Protein AF-A0A183U9K7-F1 (afdb_monomer_lite)

Organism: Toxocara canis (NCBI:txid6265)

Sequence (57 aa):
MDPVEKSLRDAKMDKSQVHEIVLVGGSTRIPKVQKLLSDFFSGRELNKSINPDEVSL

Structure (mmCIF, N/CA/C/O backbone):
data_AF-A0A183U9K7-F1
#
_entry.id   AF-A0A183U9K7-F1
#
loop_
_atom_site.group_PDB
_atom_site.id
_atom_site.type_symbol
_atom_site.label_atom_id
_atom_site.label_alt_id
_atom_site.label_comp_id
_atom_site.label_asym_id
_atom_site.label_entity_id
_atom_site.label_seq_id
_atom_site.pdbx_PDB_ins_code
_atom_site.Cartn_x
_atom_site.Cartn_y
_atom_site.Cartn_z
_atom_site.occupancy
_atom_site.B_iso_or_equiv
_atom_site.auth_seq_id
_atom_site.auth_comp_id
_atom_site.auth_asym_id
_atom_site.auth_atom_id
_atom_site.pdbx_PDB_model_num
ATOM 1 N N . MET A 1 1 ? -2.733 8.700 0.504 1.00 70.94 1 MET A N 1
ATOM 2 C CA . MET A 1 1 ? -2.313 7.425 -0.125 1.00 70.94 1 MET A CA 1
ATOM 3 C C . MET A 1 1 ? -3.164 7.240 -1.380 1.00 70.94 1 MET A C 1
ATOM 5 O O . MET A 1 1 ? -3.611 6.145 -1.700 1.00 70.94 1 MET A O 1
ATOM 9 N N . ASP A 1 2 ? -3.365 8.336 -2.119 1.00 84.06 2 ASP A N 1
ATOM 10 C CA . ASP A 1 2 ? -4.431 8.497 -3.106 1.00 84.06 2 ASP A CA 1
ATOM 11 C C . ASP A 1 2 ? -4.593 7.370 -4.125 1.00 84.06 2 ASP A C 1
ATOM 13 O O . ASP A 1 2 ? -5.730 6.935 -4.306 1.00 84.06 2 ASP A O 1
ATOM 17 N N . PRO A 1 3 ? -3.529 6.843 -4.763 1.00 87.88 3 PRO A N 1
ATOM 18 C CA . PRO A 1 3 ? -3.699 5.753 -5.718 1.00 87.88 3 PRO A CA 1
ATOM 19 C C . PRO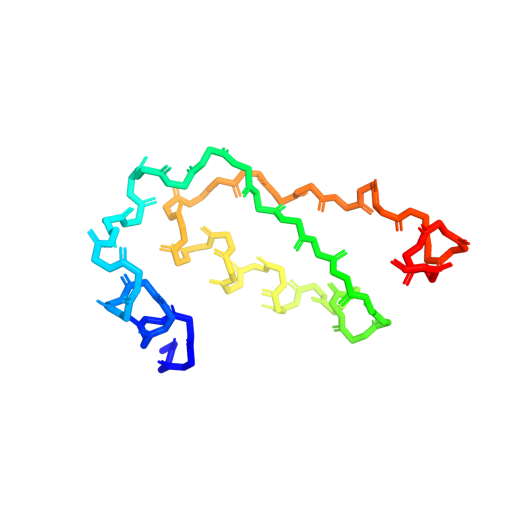 A 1 3 ? -4.192 4.459 -5.055 1.00 87.88 3 PRO A C 1
ATOM 21 O O . PRO A 1 3 ? -5.034 3.780 -5.627 1.00 87.88 3 PRO A O 1
ATOM 24 N N . VAL A 1 4 ? -3.743 4.142 -3.837 1.00 87.94 4 VAL A N 1
ATOM 25 C CA . VAL A 1 4 ? -4.174 2.933 -3.109 1.00 87.94 4 VAL A CA 1
ATOM 26 C C . VAL A 1 4 ? -5.628 3.069 -2.653 1.00 87.94 4 VAL A C 1
ATOM 28 O O . VAL A 1 4 ? -6.432 2.161 -2.843 1.00 87.94 4 VAL A O 1
ATOM 31 N N . GLU A 1 5 ? -5.991 4.231 -2.107 1.00 90.56 5 GLU A N 1
ATOM 32 C CA . GLU A 1 5 ? -7.366 4.528 -1.686 1.00 90.56 5 GLU A CA 1
ATOM 33 C C . GLU A 1 5 ? -8.336 4.543 -2.869 1.00 90.56 5 GLU A C 1
ATOM 35 O O . GLU A 1 5 ? -9.468 4.075 -2.753 1.00 90.56 5 GLU A O 1
ATOM 40 N N . LYS A 1 6 ? -7.900 5.067 -4.019 1.00 93.12 6 LYS A N 1
ATOM 41 C CA . LYS A 1 6 ? -8.685 5.038 -5.251 1.00 93.12 6 LYS A CA 1
ATOM 42 C C . LYS A 1 6 ? -8.898 3.607 -5.738 1.00 93.12 6 LYS A C 1
ATOM 44 O O . LYS A 1 6 ? -10.043 3.252 -5.982 1.00 93.12 6 LYS A O 1
ATOM 49 N N . SER A 1 7 ? -7.855 2.776 -5.788 1.00 91.62 7 SER A N 1
ATOM 50 C CA . SER A 1 7 ? -7.992 1.366 -6.178 1.00 91.62 7 SER A CA 1
ATOM 51 C C . SER A 1 7 ? -8.973 0.603 -5.283 1.00 91.62 7 SER A C 1
ATOM 53 O O . SER A 1 7 ? -9.789 -0.162 -5.788 1.00 91.62 7 SER A O 1
ATOM 55 N N . LEU A 1 8 ? -8.948 0.843 -3.966 1.00 91.31 8 LEU A N 1
ATOM 56 C CA . LEU A 1 8 ? -9.913 0.248 -3.032 1.00 91.31 8 LEU A CA 1
ATOM 57 C C . LEU A 1 8 ? -11.348 0.727 -3.293 1.00 91.31 8 LEU A C 1
ATOM 59 O O . LEU A 1 8 ? -12.275 -0.082 -3.300 1.00 91.31 8 LEU A O 1
ATOM 63 N N . ARG A 1 9 ? -11.537 2.029 -3.553 1.00 93.38 9 ARG A N 1
ATOM 64 C CA . ARG A 1 9 ? -12.848 2.600 -3.907 1.00 93.38 9 ARG A CA 1
ATOM 65 C C . ARG A 1 9 ? -13.389 2.037 -5.218 1.00 93.38 9 ARG A C 1
ATOM 67 O O . ARG A 1 9 ? -14.555 1.654 -5.263 1.00 93.38 9 ARG A O 1
ATOM 74 N N . ASP A 1 10 ? -12.549 1.948 -6.243 1.00 94.88 10 ASP A N 1
ATOM 75 C CA . ASP A 1 10 ? -12.918 1.404 -7.552 1.00 94.88 10 ASP A CA 1
ATOM 76 C C . ASP A 1 10 ? -13.274 -0.090 -7.441 1.00 94.88 10 ASP A C 1
ATOM 78 O O . ASP A 1 10 ? -14.238 -0.548 -8.055 1.00 94.88 10 ASP A O 1
ATOM 82 N N . ALA A 1 11 ? -12.574 -0.829 -6.572 1.00 93.44 11 ALA A N 1
ATOM 83 C CA . ALA A 1 11 ? -12.889 -2.217 -6.230 1.00 93.44 11 ALA A CA 1
ATOM 84 C C . ALA A 1 11 ? -14.098 -2.372 -5.284 1.00 93.44 11 ALA A C 1
ATOM 86 O O . ALA A 1 11 ? -14.555 -3.492 -5.064 1.00 93.44 11 ALA A O 1
ATOM 87 N N . LYS A 1 12 ? -14.627 -1.274 -4.721 1.00 93.56 12 LYS A N 1
ATOM 88 C CA . LYS A 1 12 ? -15.659 -1.267 -3.664 1.00 93.56 12 LYS A CA 1
ATOM 89 C C . LYS A 1 12 ? -15.294 -2.157 -2.468 1.00 93.56 12 LYS A C 1
ATOM 91 O O . LYS A 1 12 ? -16.161 -2.805 -1.886 1.00 93.56 12 LYS A O 1
ATOM 96 N N . MET A 1 13 ? -14.012 -2.185 -2.115 1.00 91.62 13 MET A N 1
ATOM 97 C CA . MET A 1 13 ? -13.483 -2.989 -1.018 1.00 91.62 13 MET A CA 1
ATOM 98 C C . MET A 1 13 ? -13.031 -2.101 0.133 1.00 91.62 13 MET A C 1
ATOM 100 O O . MET A 1 13 ? -12.382 -1.074 -0.070 1.00 91.62 13 MET A O 1
ATOM 104 N N . ASP A 1 14 ? -13.327 -2.530 1.355 1.00 89.75 14 ASP A N 1
ATOM 105 C CA . ASP A 1 14 ? -12.709 -1.944 2.536 1.00 89.75 14 ASP A CA 1
ATOM 106 C C . ASP A 1 14 ? -11.284 -2.484 2.725 1.00 89.75 14 ASP A C 1
ATOM 108 O O . ASP A 1 14 ? -10.972 -3.635 2.412 1.00 89.75 14 ASP A O 1
ATOM 112 N N . LYS A 1 15 ? -10.411 -1.660 3.306 1.00 87.00 15 LYS A N 1
ATOM 113 C CA . LYS A 1 15 ? -9.032 -2.033 3.660 1.00 87.00 15 LYS A CA 1
ATOM 114 C C . LYS A 1 15 ? -8.942 -3.301 4.522 1.00 87.00 15 LYS A C 1
ATOM 116 O O . LYS A 1 15 ? -7.954 -4.023 4.433 1.00 87.00 15 LYS A O 1
ATOM 121 N N . SER A 1 16 ? -9.954 -3.592 5.344 1.00 88.31 16 SER A N 1
ATOM 122 C CA . SER A 1 16 ? -10.019 -4.803 6.173 1.00 88.31 16 SER A CA 1
ATOM 123 C C . SER A 1 16 ? -10.210 -6.087 5.361 1.00 88.31 16 SER A C 1
ATOM 125 O O . SER A 1 16 ? -9.808 -7.156 5.821 1.00 88.31 16 SER A O 1
ATOM 127 N N . GLN A 1 17 ? -10.768 -5.981 4.152 1.00 90.06 17 GLN A N 1
ATOM 128 C CA . GLN A 1 17 ? -11.022 -7.108 3.251 1.00 90.06 17 GLN A CA 1
ATOM 129 C C . GLN A 1 17 ? -9.787 -7.509 2.434 1.00 90.06 17 GLN A C 1
ATOM 131 O O . GLN A 1 17 ? -9.808 -8.521 1.734 1.00 90.06 17 GLN A O 1
ATOM 136 N N . VAL A 1 18 ? -8.703 -6.732 2.504 1.00 87.81 18 VAL A N 1
ATOM 137 C CA . VAL A 1 18 ? -7.421 -7.100 1.900 1.00 87.81 18 VAL A CA 1
ATOM 138 C C . VAL A 1 18 ? -6.787 -8.182 2.761 1.00 87.81 18 VAL A C 1
ATOM 140 O O . VAL A 1 18 ? -6.493 -7.941 3.925 1.00 87.81 18 VAL A O 1
ATOM 143 N N . HIS A 1 19 ? -6.601 -9.378 2.207 1.00 87.56 19 HIS A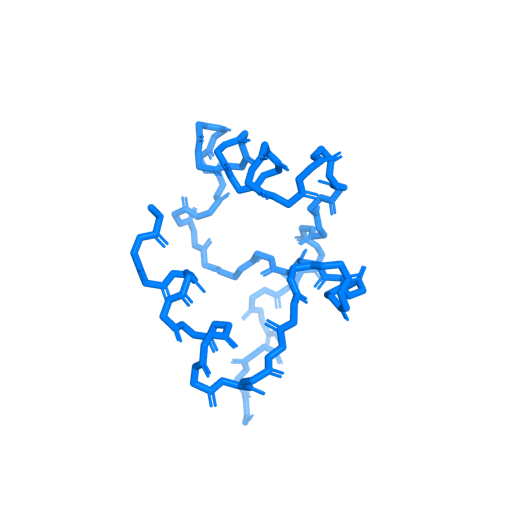 N 1
ATOM 144 C CA . HIS A 1 19 ? -6.049 -10.520 2.939 1.00 87.56 19 HIS A CA 1
ATOM 145 C C . HIS A 1 19 ? -4.523 -10.484 2.943 1.00 87.56 19 HIS A C 1
ATOM 147 O O . HIS A 1 19 ? -3.913 -10.507 4.009 1.00 87.56 19 HIS A O 1
ATOM 153 N N . GLU A 1 20 ? -3.936 -10.332 1.758 1.00 86.50 20 GLU A N 1
ATOM 154 C CA . GLU A 1 20 ? -2.496 -10.249 1.550 1.00 86.50 20 GLU A CA 1
ATOM 155 C C . GLU A 1 20 ? -2.122 -8.987 0.780 1.00 86.50 20 GLU A C 1
ATOM 157 O O . GLU A 1 20 ? -2.868 -8.512 -0.079 1.00 86.50 20 GLU A O 1
ATOM 162 N N . ILE A 1 21 ? -0.943 -8.450 1.093 1.00 86.94 21 ILE A N 1
ATOM 163 C CA . ILE A 1 21 ? -0.377 -7.289 0.414 1.00 86.94 21 ILE A CA 1
ATOM 164 C C . ILE A 1 21 ? 0.934 -7.725 -0.201 1.00 86.94 21 ILE A C 1
ATOM 166 O O . ILE A 1 21 ? 1.876 -8.071 0.506 1.00 86.94 21 ILE A O 1
ATOM 170 N N . VAL A 1 22 ? 0.984 -7.684 -1.521 1.00 87.06 22 VAL A N 1
ATOM 171 C CA . VAL A 1 22 ? 2.097 -8.198 -2.301 1.00 87.06 22 VAL A CA 1
ATOM 172 C C . VAL A 1 22 ? 2.867 -7.032 -2.914 1.00 87.06 22 VAL A C 1
ATOM 1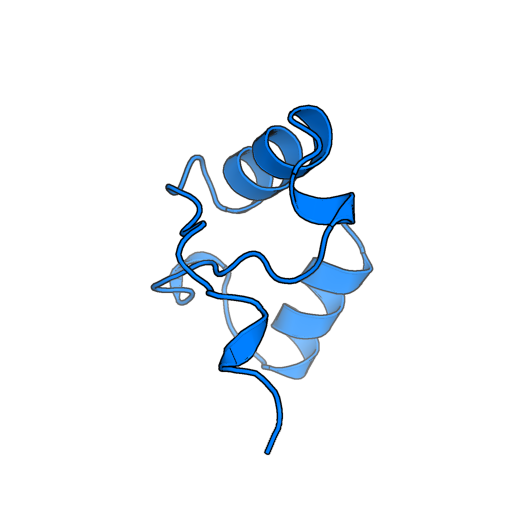74 O O . VAL A 1 22 ? 2.284 -6.169 -3.570 1.00 87.06 22 VAL A O 1
ATOM 177 N N . LEU A 1 23 ? 4.182 -6.992 -2.697 1.00 85.94 23 LEU A N 1
ATOM 178 C CA . LEU A 1 23 ? 5.051 -5.936 -3.221 1.00 85.94 23 LEU A CA 1
ATOM 179 C C . LEU A 1 23 ? 5.788 -6.395 -4.485 1.00 85.94 23 LEU A C 1
ATOM 181 O O . LEU A 1 23 ? 6.604 -7.312 -4.428 1.00 85.94 23 LEU A O 1
ATOM 185 N N . VAL A 1 24 ? 5.544 -5.717 -5.611 1.00 83.94 24 VAL A N 1
ATOM 186 C CA . VAL A 1 24 ? 6.167 -6.028 -6.911 1.00 83.94 24 VAL A CA 1
ATOM 187 C C . VAL A 1 24 ? 7.002 -4.846 -7.410 1.00 83.94 24 VAL A C 1
ATOM 189 O O . VAL A 1 24 ? 6.571 -3.696 -7.363 1.00 83.94 24 VAL A O 1
ATOM 192 N N . GLY A 1 25 ? 8.206 -5.132 -7.914 1.00 80.88 25 GLY A N 1
ATOM 193 C CA . GLY A 1 25 ? 9.115 -4.146 -8.511 1.00 80.88 25 GLY A CA 1
ATOM 194 C C . GLY A 1 25 ? 10.200 -3.619 -7.562 1.00 80.88 25 GLY A C 1
ATOM 195 O O . GLY A 1 25 ? 10.042 -3.594 -6.342 1.00 80.88 25 GLY A O 1
ATOM 196 N N . GLY A 1 26 ? 11.332 -3.177 -8.123 1.00 80.56 26 GLY A N 1
ATOM 197 C CA . GLY A 1 26 ? 12.535 -2.809 -7.358 1.00 80.56 26 GLY A CA 1
ATOM 198 C C . GLY A 1 26 ? 12.333 -1.667 -6.355 1.00 80.56 26 GLY A C 1
ATOM 199 O O . GLY A 1 26 ? 12.872 -1.708 -5.250 1.00 80.56 26 GLY A O 1
ATOM 200 N N . SER A 1 27 ? 11.488 -0.691 -6.688 1.00 80.69 27 SER A N 1
ATOM 201 C CA . SER A 1 27 ? 11.201 0.484 -5.851 1.00 80.69 27 SER A CA 1
ATOM 202 C C . SER A 1 27 ? 10.475 0.138 -4.544 1.00 80.69 27 SER A C 1
ATOM 204 O O . SER A 1 27 ? 10.538 0.891 -3.575 1.00 80.69 27 SER A O 1
ATOM 206 N N . THR A 1 28 ? 9.819 -1.024 -4.472 1.00 81.62 28 THR A N 1
ATOM 207 C CA . THR A 1 28 ? 9.122 -1.498 -3.263 1.00 81.62 28 THR A CA 1
ATOM 208 C C . THR A 1 28 ? 10.075 -2.039 -2.192 1.00 81.62 28 THR A C 1
ATOM 210 O O . THR A 1 28 ? 9.676 -2.259 -1.046 1.00 81.62 28 THR A O 1
ATOM 213 N N . ARG A 1 29 ? 11.367 -2.194 -2.523 1.00 83.06 29 ARG A N 1
ATOM 214 C CA . ARG A 1 29 ? 12.435 -2.550 -1.572 1.00 83.06 29 ARG A CA 1
ATOM 215 C C . ARG A 1 29 ? 12.815 -1.391 -0.646 1.00 83.06 29 ARG A C 1
ATOM 217 O O . ARG A 1 29 ? 13.532 -1.605 0.326 1.00 83.06 29 ARG A O 1
ATOM 224 N N . ILE A 1 30 ? 12.334 -0.175 -0.923 1.00 89.50 30 ILE A N 1
ATOM 225 C CA . ILE A 1 30 ? 12.589 1.011 -0.101 1.00 89.50 30 ILE A CA 1
ATOM 226 C C . ILE A 1 30 ? 11.877 0.856 1.261 1.00 89.50 30 ILE A C 1
ATOM 228 O O . ILE A 1 30 ? 10.643 0.811 1.295 1.00 89.50 30 ILE A O 1
ATOM 232 N N . PRO A 1 31 ? 12.601 0.866 2.401 1.00 87.88 31 PRO A N 1
ATOM 233 C CA . PRO A 1 31 ? 12.010 0.636 3.727 1.00 87.88 31 PRO A CA 1
ATOM 234 C C . PRO A 1 31 ? 10.894 1.620 4.095 1.00 87.88 31 PRO A C 1
ATOM 236 O O . PRO A 1 31 ? 9.908 1.254 4.729 1.00 87.88 31 PRO A O 1
ATOM 239 N N . LYS A 1 32 ? 11.016 2.878 3.655 1.00 89.94 32 LYS A N 1
ATOM 240 C CA . LYS A 1 32 ? 10.008 3.916 3.901 1.00 89.94 32 LYS A CA 1
ATOM 241 C C . LYS A 1 32 ? 8.676 3.613 3.207 1.00 89.94 32 LYS A C 1
ATOM 243 O O . LYS A 1 32 ? 7.629 3.864 3.788 1.00 89.94 32 LYS A O 1
ATOM 248 N N . VAL A 1 33 ? 8.713 3.056 1.995 1.00 87.19 33 VAL A N 1
ATOM 249 C CA . VAL A 1 33 ? 7.506 2.675 1.242 1.00 87.19 33 VAL A CA 1
ATOM 250 C C . VAL A 1 33 ? 6.808 1.505 1.929 1.00 87.19 33 VAL A C 1
ATOM 252 O O . VAL A 1 33 ? 5.596 1.543 2.118 1.00 87.19 33 VAL A O 1
ATOM 255 N N . GLN A 1 34 ? 7.581 0.513 2.378 1.00 88.12 34 GLN A N 1
ATOM 256 C CA . GLN A 1 34 ? 7.058 -0.624 3.138 1.00 88.12 34 GLN A CA 1
ATOM 257 C C . GLN A 1 34 ? 6.392 -0.166 4.434 1.00 88.12 34 GLN A C 1
ATOM 259 O O . GLN A 1 34 ? 5.266 -0.553 4.720 1.00 88.12 34 GLN A O 1
ATOM 264 N N . LYS A 1 35 ? 7.042 0.720 5.191 1.00 89.81 35 LYS A N 1
ATOM 265 C CA . LYS A 1 35 ? 6.452 1.249 6.420 1.00 89.81 35 LYS A CA 1
ATOM 266 C C . LYS A 1 35 ? 5.138 1.985 6.149 1.00 89.81 35 LYS A C 1
ATOM 268 O O . LYS A 1 35 ? 4.141 1.685 6.786 1.00 89.81 35 LYS A O 1
ATOM 273 N N . LEU A 1 36 ? 5.113 2.874 5.154 1.00 90.44 36 LEU A N 1
ATOM 274 C CA . LEU A 1 36 ? 3.903 3.616 4.791 1.00 90.44 36 LEU A CA 1
ATOM 275 C C . LEU A 1 36 ? 2.746 2.691 4.387 1.00 90.44 36 LEU A C 1
ATOM 277 O O . LEU A 1 36 ? 1.615 2.927 4.802 1.00 90.44 36 LEU A O 1
ATOM 281 N N . LEU A 1 37 ? 3.012 1.653 3.587 1.00 88.62 37 LEU A N 1
ATOM 282 C CA . LEU A 1 37 ? 1.995 0.679 3.176 1.00 88.62 37 LEU A CA 1
ATOM 283 C C . LEU A 1 37 ? 1.508 -0.166 4.354 1.00 88.62 37 LEU A C 1
ATOM 285 O O . LEU A 1 37 ? 0.305 -0.350 4.503 1.00 88.62 37 LEU A O 1
ATOM 289 N N . SER A 1 38 ? 2.418 -0.633 5.211 1.00 88.75 38 SER A N 1
ATOM 290 C CA . SER A 1 38 ? 2.046 -1.377 6.415 1.00 88.75 38 SER A CA 1
ATOM 291 C C . SER A 1 38 ? 1.180 -0.514 7.336 1.00 88.75 38 SER A C 1
ATOM 293 O O . SER A 1 38 ? 0.075 -0.927 7.677 1.00 88.75 38 SER A O 1
ATOM 295 N N . ASP A 1 39 ? 1.594 0.724 7.632 1.00 90.88 39 ASP A N 1
ATOM 296 C CA . ASP A 1 39 ? 0.832 1.679 8.450 1.00 90.88 39 ASP A CA 1
ATOM 297 C C . ASP A 1 39 ? -0.566 1.943 7.854 1.00 90.88 39 ASP A C 1
ATOM 299 O O . ASP A 1 39 ? -1.569 1.968 8.573 1.00 90.88 39 ASP A O 1
ATOM 303 N N . PHE A 1 40 ? -0.660 2.075 6.527 1.00 90.12 40 PHE A N 1
ATOM 304 C CA . PHE A 1 40 ? -1.928 2.284 5.825 1.00 90.12 40 PHE A CA 1
ATOM 305 C C . PHE A 1 40 ? -2.882 1.089 5.952 1.00 90.12 40 PHE A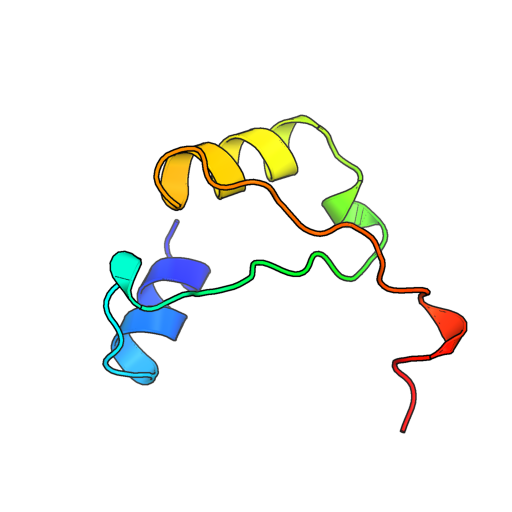 C 1
ATOM 307 O O . PHE A 1 40 ? -4.077 1.271 6.195 1.00 90.12 40 PHE A O 1
ATOM 314 N N . PHE A 1 41 ? -2.355 -0.132 5.868 1.00 89.88 41 PHE A N 1
ATOM 315 C CA . PHE A 1 41 ? -3.112 -1.364 6.083 1.00 89.88 41 PHE A CA 1
ATOM 316 C C . PHE A 1 41 ? -3.125 -1.811 7.556 1.00 89.88 41 PHE A C 1
ATOM 318 O O . PHE A 1 41 ? -3.239 -2.999 7.845 1.00 89.88 41 PHE A O 1
ATOM 325 N N . SER A 1 42 ? -3.048 -0.861 8.498 1.00 86.81 42 SER A N 1
ATOM 326 C CA . SER A 1 42 ? -3.174 -1.107 9.945 1.00 86.81 42 SER A CA 1
ATOM 327 C C . SER A 1 42 ? -2.103 -2.038 10.527 1.00 86.81 42 SER A C 1
ATOM 329 O O . SER A 1 42 ? -2.386 -2.858 11.394 1.00 86.81 42 SER A O 1
ATOM 331 N N . GLY A 1 43 ? -0.867 -1.901 10.054 1.00 83.88 43 GLY A N 1
ATOM 332 C CA . GLY A 1 43 ? 0.290 -2.664 10.520 1.00 83.88 43 GLY A CA 1
ATOM 333 C C . GLY A 1 43 ? 0.364 -4.086 9.969 1.00 83.88 43 GLY A C 1
ATOM 334 O O . GLY A 1 43 ? 1.101 -4.904 10.514 1.00 83.88 43 GLY A O 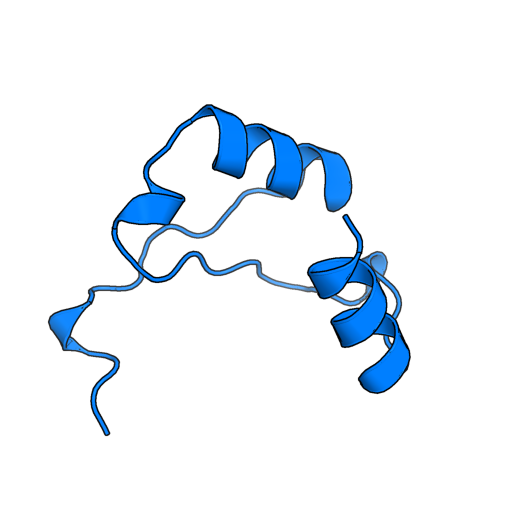1
ATOM 335 N N . ARG A 1 44 ? -0.396 -4.410 8.912 1.00 86.06 44 ARG A N 1
ATOM 336 C CA . ARG A 1 44 ? -0.322 -5.733 8.281 1.00 86.06 44 ARG A CA 1
ATOM 337 C C . ARG A 1 44 ? 1.071 -6.009 7.724 1.00 86.06 44 ARG A C 1
ATOM 339 O O . ARG A 1 44 ? 1.762 -5.108 7.233 1.00 86.06 44 ARG A O 1
ATOM 346 N N . GLU A 1 45 ? 1.455 -7.279 7.795 1.00 84.19 45 GLU A N 1
ATOM 347 C CA . GLU A 1 45 ? 2.699 -7.765 7.218 1.00 84.19 45 GLU A CA 1
ATOM 348 C C . GLU A 1 45 ? 2.630 -7.686 5.688 1.00 84.19 45 GLU A C 1
ATOM 350 O O . GLU A 1 45 ? 1.619 -8.023 5.070 1.00 84.19 45 GLU A O 1
ATOM 355 N N . LEU A 1 46 ? 3.704 -7.182 5.081 1.00 84.31 46 LEU A N 1
ATOM 356 C CA . LEU A 1 46 ? 3.813 -7.056 3.633 1.00 84.31 46 LEU A CA 1
ATOM 357 C C . LEU A 1 46 ? 4.536 -8.279 3.088 1.00 84.31 46 LEU A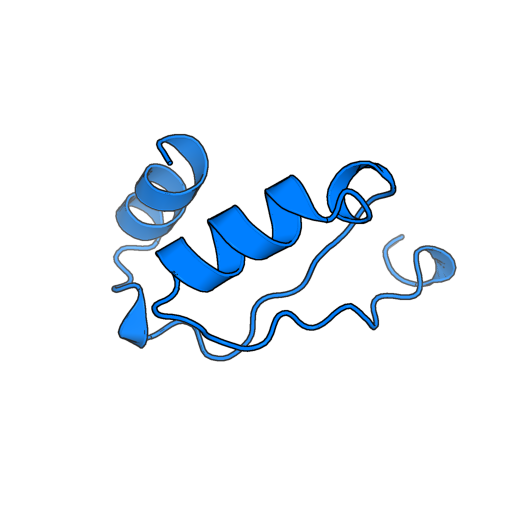 C 1
ATOM 359 O O . LEU A 1 46 ? 5.692 -8.524 3.444 1.00 84.31 46 LEU A O 1
ATOM 363 N N . ASN A 1 47 ? 3.877 -9.003 2.192 1.00 80.44 47 ASN A N 1
ATOM 364 C CA . ASN A 1 47 ? 4.442 -10.161 1.536 1.00 80.44 47 ASN A CA 1
ATOM 365 C C . ASN A 1 47 ? 5.422 -9.703 0.441 1.00 80.44 47 ASN A C 1
ATOM 367 O O . ASN A 1 47 ? 5.074 -8.992 -0.509 1.00 80.44 47 ASN A O 1
ATOM 371 N N . LYS A 1 48 ? 6.692 -10.068 0.629 1.00 70.62 48 LYS A N 1
ATOM 372 C CA . LYS A 1 48 ? 7.823 -9.694 -0.236 1.00 70.62 48 LYS A CA 1
ATOM 373 C C . LYS A 1 48 ? 8.189 -10.805 -1.226 1.00 70.62 48 LYS A C 1
ATOM 375 O O . LYS A 1 48 ? 9.096 -10.606 -2.031 1.00 70.62 48 LYS A O 1
ATOM 380 N N . SER A 1 49 ? 7.521 -11.957 -1.158 1.00 57.75 49 SER A N 1
ATOM 381 C CA . SER A 1 49 ? 7.868 -13.165 -1.914 1.00 57.75 49 SER A CA 1
ATOM 382 C C . SER A 1 49 ? 7.223 -13.194 -3.293 1.00 57.75 49 SER A C 1
ATOM 384 O O . SER A 1 49 ? 6.530 -14.141 -3.643 1.00 57.75 49 SER A O 1
ATOM 386 N N . ILE A 1 50 ? 7.479 -12.166 -4.098 1.00 59.53 50 ILE A N 1
ATOM 387 C CA . ILE A 1 50 ? 7.284 -12.292 -5.540 1.00 59.53 50 ILE A CA 1
ATOM 388 C C . ILE A 1 50 ? 8.658 -12.341 -6.162 1.00 59.53 50 ILE A C 1
ATOM 390 O O . ILE A 1 50 ? 9.391 -11.349 -6.169 1.00 59.53 50 ILE A O 1
ATOM 394 N N . ASN A 1 51 ? 9.006 -13.522 -6.659 1.00 56.06 51 ASN A N 1
ATOM 395 C CA . ASN A 1 51 ? 10.143 -13.673 -7.535 1.00 56.06 51 ASN A CA 1
ATOM 396 C C . ASN A 1 51 ? 9.810 -12.903 -8.827 1.00 56.06 51 ASN A C 1
ATOM 398 O O . ASN A 1 51 ? 8.845 -13.262 -9.503 1.00 56.06 51 ASN A O 1
ATOM 402 N N . PRO A 1 52 ? 10.522 -11.812 -9.161 1.00 54.34 52 PRO A N 1
ATOM 403 C CA . PRO A 1 52 ? 10.204 -11.008 -10.341 1.00 54.34 52 PRO A CA 1
ATOM 404 C C . PRO A 1 52 ? 10.313 -11.791 -11.661 1.00 54.34 52 PRO A C 1
ATOM 406 O O . PRO A 1 52 ? 9.798 -11.315 -12.666 1.00 54.34 52 PRO A O 1
ATOM 409 N N . ASP A 1 53 ? 10.924 -12.980 -11.645 1.00 58.72 53 ASP A N 1
ATOM 410 C CA . ASP A 1 53 ? 10.994 -13.924 -12.767 1.00 58.72 53 ASP A CA 1
ATOM 411 C C . ASP A 1 53 ? 9.656 -14.629 -13.089 1.00 58.72 53 ASP A C 1
ATOM 413 O O . ASP A 1 53 ? 9.487 -15.116 -14.200 1.00 58.72 53 ASP A O 1
ATOM 417 N N . GLU A 1 54 ? 8.685 -14.678 -12.162 1.00 52.97 54 GLU A N 1
ATOM 418 C CA . GLU A 1 54 ? 7.410 -15.397 -12.377 1.00 52.97 54 GLU A CA 1
ATOM 419 C C . GLU A 1 54 ? 6.222 -14.496 -12.781 1.00 52.97 54 GLU A C 1
ATOM 421 O O . GLU A 1 54 ? 5.161 -15.008 -13.127 1.00 52.97 54 GLU A O 1
ATOM 426 N N . VAL A 1 55 ? 6.366 -13.161 -12.796 1.00 49.00 55 VAL A N 1
ATOM 427 C CA . VAL A 1 55 ? 5.269 -12.211 -13.139 1.00 49.00 55 VAL A CA 1
ATOM 428 C C . VAL A 1 55 ? 5.346 -11.741 -14.593 1.00 49.00 55 VAL A C 1
ATOM 430 O O . VAL A 1 55 ? 5.150 -10.571 -14.920 1.00 49.00 55 VAL A O 1
ATOM 433 N N . SER A 1 56 ? 5.649 -12.664 -15.492 1.00 48.16 56 SER A N 1
ATOM 434 C CA . SER A 1 56 ? 5.571 -12.429 -16.928 1.00 48.16 56 SER A CA 1
ATOM 435 C C . SER A 1 56 ? 4.830 -13.583 -17.578 1.00 48.16 56 SER A C 1
ATOM 437 O O . SER A 1 56 ? 5.466 -14.539 -18.008 1.00 48.16 56 SER A O 1
ATOM 439 N N . LEU A 1 57 ? 3.497 -13.483 -17.602 1.00 43.50 57 LEU A N 1
ATOM 440 C CA . LEU A 1 57 ? 2.581 -14.043 -18.604 1.00 43.50 57 LEU A CA 1
ATOM 441 C C . LEU A 1 57 ? 1.186 -13.431 -18.423 1.00 43.50 57 LEU A C 1
ATOM 443 O O . LEU A 1 57 ? 0.719 -13.356 -17.265 1.00 43.50 57 LEU A O 1
#

Radius of gyration: 12.07 Å; chains: 1; bounding box: 28×24×29 Å

Foldseek 3Di:
DPVVVVVCVVVVHDLQPDPAAEDDDDVCPPVVNLVVVCVVSVNDDHHDPDPNVPPDD

Secondary structure (DSSP, 8-state):
-HHHHHHHHHTT--GGG----B--SGGGG-HHHHHHHHHHTTTPPPB----TTS---

pLDDT: mean 81.74, std 13.27, range [43.5, 94.88]

InterPro domains:
  IPR013126 Heat shock protein 70 family [PF00012] (2-55)
  IPR013126 Heat shock protein 70 family [PTHR19375] (1-55)
  IPR018181 Heat shock protein 70, conserved site [PS01036] (21-35)
  IPR043129 ATPase, nucleotide binding domain [SSF53067] (2-55)